Protein AF-A0AAW9SLU9-F1 (afdb_monomer_lite)

Radius of gyration: 18.3 Å; chains: 1; bounding box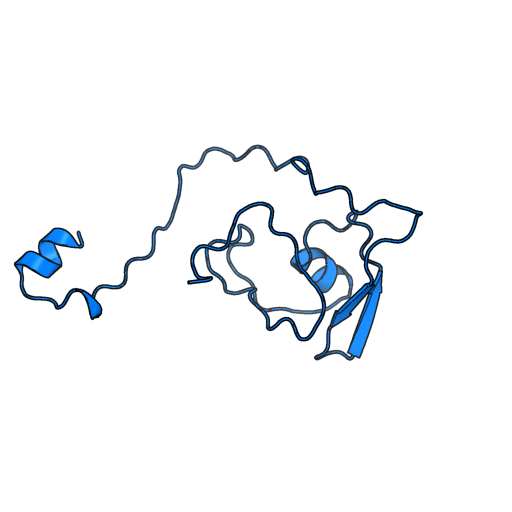: 46×33×44 Å

InterPro domains:
  IPR001041 2Fe-2S ferredoxin-type iron-sulfur binding domain [PF00111] (55-101)
  IPR001041 2Fe-2S ferredoxin-type iron-sulfur binding domain [cd00207] (47-107)
  IPR006058 2Fe-2S ferredoxin, iron-sulphur binding site [PS00197] (80-88)
  IPR012675 Beta-grasp domain superfamily [G3DSA:3.10.20.30] (38-107)
  IPR036010 2Fe-2S ferredoxin-like superfamily [SSF54292] (11-102)

Structure (mmCIF, N/CA/C/O backbone):
data_AF-A0AAW9SLU9-F1
#
_entry.id   AF-A0AAW9SLU9-F1
#
loop_
_atom_site.group_PDB
_atom_site.id
_atom_site.type_symbol
_atom_site.label_atom_id
_atom_site.label_alt_id
_atom_site.label_comp_id
_atom_site.label_asym_id
_atom_site.label_entity_id
_atom_site.label_seq_id
_atom_site.pdbx_PDB_ins_code
_atom_site.Cartn_x
_atom_site.Cartn_y
_atom_site.Cartn_z
_atom_site.occupancy
_atom_site.B_iso_or_equiv
_atom_site.auth_seq_id
_atom_site.auth_comp_id
_atom_site.auth_asym_id
_atom_site.auth_atom_id
_atom_site.pdbx_PDB_model_num
ATOM 1 N N . MET A 1 1 ? 20.055 -0.012 -23.595 1.00 79.44 1 MET A N 1
ATOM 2 C CA . MET A 1 1 ? 20.740 -1.255 -23.170 1.00 79.44 1 MET A CA 1
ATOM 3 C C . MET A 1 1 ? 20.053 -2.510 -23.708 1.00 79.44 1 MET A C 1
ATOM 5 O O . MET A 1 1 ? 20.736 -3.318 -24.318 1.00 79.44 1 MET A O 1
ATOM 9 N N . ARG A 1 2 ? 18.721 -2.636 -23.607 1.00 92.12 2 ARG A N 1
ATOM 10 C CA . ARG A 1 2 ? 17.924 -3.726 -24.212 1.00 92.12 2 ARG A CA 1
ATOM 11 C C . ARG A 1 2 ? 18.309 -4.091 -25.653 1.00 92.12 2 ARG A C 1
ATOM 13 O O . ARG A 1 2 ? 18.618 -5.241 -25.923 1.00 92.12 2 ARG A O 1
ATOM 20 N N . ALA A 1 3 ? 18.374 -3.108 -26.556 1.00 92.19 3 ALA A N 1
ATOM 21 C CA . ALA A 1 3 ? 18.742 -3.343 -27.958 1.00 92.19 3 ALA A CA 1
ATOM 22 C C . ALA A 1 3 ? 20.130 -3.999 -28.131 1.00 92.19 3 ALA A C 1
ATOM 24 O O . ALA A 1 3 ? 20.334 -4.795 -29.045 1.00 92.19 3 ALA A O 1
ATOM 25 N N . VAL A 1 4 ? 21.072 -3.708 -27.227 1.00 95.12 4 VAL A N 1
ATOM 26 C CA . VAL A 1 4 ? 22.411 -4.316 -27.230 1.00 95.12 4 VAL A CA 1
ATOM 27 C C . VAL A 1 4 ? 22.338 -5.775 -26.771 1.00 95.12 4 VAL A C 1
ATOM 29 O O . VAL A 1 4 ? 22.945 -6.626 -27.407 1.00 95.12 4 VAL A O 1
ATOM 32 N N . LEU A 1 5 ? 21.549 -6.085 -25.735 1.00 95.44 5 LEU A N 1
ATOM 33 C CA . LEU A 1 5 ? 21.334 -7.462 -25.262 1.0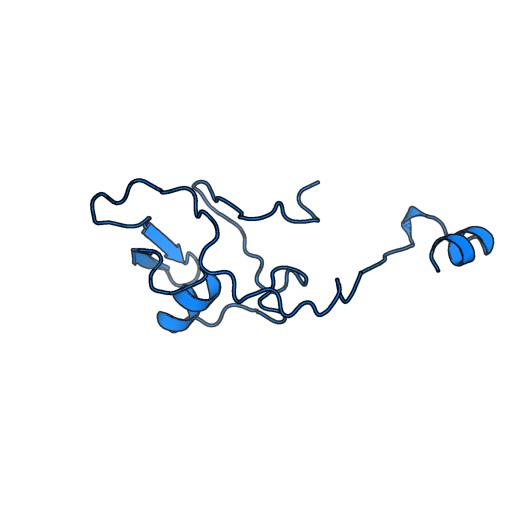0 95.44 5 LEU A CA 1
ATOM 34 C C . LEU A 1 5 ? 20.677 -8.344 -26.334 1.00 95.44 5 LEU A C 1
ATOM 36 O O . LEU A 1 5 ? 21.140 -9.456 -26.572 1.00 95.44 5 LEU A O 1
ATOM 40 N N . VAL A 1 6 ? 19.677 -7.816 -27.048 1.00 96.00 6 VAL A N 1
ATOM 41 C CA . VAL A 1 6 ? 19.058 -8.511 -28.193 1.00 96.00 6 VAL A CA 1
ATOM 42 C C . VAL A 1 6 ? 20.087 -8.772 -29.294 1.00 96.00 6 VAL A C 1
ATOM 44 O O . VAL A 1 6 ? 20.161 -9.874 -29.830 1.00 96.00 6 VAL A O 1
ATOM 47 N N . SER A 1 7 ? 20.934 -7.785 -29.598 1.00 95.69 7 SER A N 1
ATOM 48 C CA . SER A 1 7 ? 21.989 -7.923 -30.615 1.00 95.69 7 SER A CA 1
ATOM 49 C C . SER A 1 7 ? 23.059 -8.957 -30.234 1.00 95.69 7 SER A C 1
ATOM 51 O O . SER A 1 7 ? 23.732 -9.494 -31.110 1.00 95.69 7 SER A O 1
ATOM 53 N N . LEU A 1 8 ? 23.207 -9.252 -28.940 1.00 95.94 8 LEU A N 1
ATOM 54 C CA . LEU A 1 8 ? 24.091 -10.288 -28.401 1.00 95.94 8 LEU A CA 1
ATOM 55 C C . LEU A 1 8 ? 23.410 -11.665 -28.280 1.00 95.94 8 LEU A C 1
ATOM 57 O O . LEU A 1 8 ? 24.048 -12.614 -27.831 1.00 95.94 8 LEU A O 1
ATOM 61 N N . GLY A 1 9 ? 22.145 -11.791 -28.696 1.00 96.19 9 GLY A N 1
ATOM 62 C CA . GLY A 1 9 ? 21.411 -13.058 -28.730 1.00 96.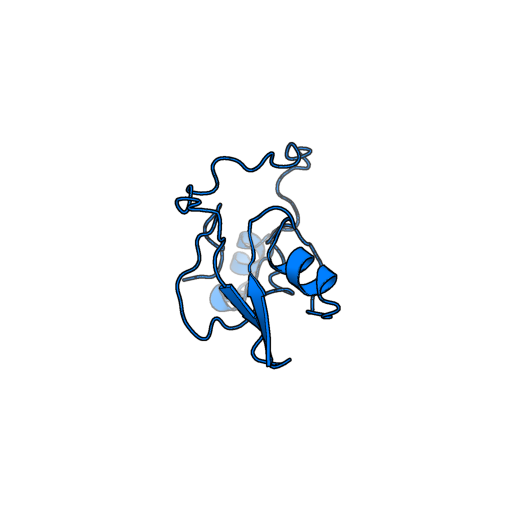19 9 GLY A CA 1
ATOM 63 C C . GLY A 1 9 ? 20.605 -13.386 -27.472 1.00 96.19 9 GLY A C 1
ATOM 64 O O . GLY A 1 9 ? 20.102 -14.502 -27.376 1.00 96.19 9 GLY A O 1
ATOM 65 N N . VAL A 1 10 ? 20.452 -12.454 -26.523 1.00 96.19 10 VAL A N 1
ATOM 66 C CA . VAL A 1 10 ? 19.546 -12.649 -25.378 1.00 96.19 10 VAL A CA 1
ATOM 67 C C . VAL A 1 10 ? 18.095 -12.616 -25.885 1.00 96.19 10 VAL A C 1
ATOM 69 O O . VAL A 1 10 ? 17.721 -11.632 -26.535 1.00 96.19 10 VAL A O 1
ATOM 72 N N . PRO A 1 11 ? 17.272 -13.650 -25.620 1.00 95.50 11 PRO A N 1
ATOM 73 C CA . PRO A 1 11 ? 15.870 -13.660 -26.016 1.00 95.50 11 PRO A CA 1
ATOM 74 C C . PRO A 1 11 ? 15.114 -12.489 -25.398 1.00 95.50 11 PRO A C 1
ATOM 76 O O . PRO A 1 11 ? 15.265 -12.185 -24.218 1.00 95.50 11 PRO A O 1
ATOM 79 N N . ASP A 1 12 ? 14.253 -11.858 -26.191 1.00 89.75 12 ASP A N 1
ATOM 80 C CA . ASP A 1 12 ? 13.472 -10.689 -25.780 1.00 89.75 12 ASP A CA 1
ATOM 81 C C . ASP A 1 12 ? 12.636 -10.942 -24.512 1.00 89.75 12 ASP A C 1
ATOM 83 O O . ASP A 1 12 ? 12.574 -10.095 -23.625 1.00 89.75 12 ASP A O 1
ATOM 87 N N . SER A 1 13 ? 12.090 -12.157 -24.401 1.00 92.50 13 SER A N 1
ATOM 88 C CA . SER A 1 13 ? 11.306 -12.648 -23.263 1.00 92.50 13 SER A CA 1
ATOM 89 C C . SER A 1 13 ? 12.098 -12.817 -21.966 1.00 92.50 13 SER A C 1
ATOM 91 O O . SER A 1 13 ? 11.497 -13.025 -20.919 1.00 92.50 13 SER A O 1
ATOM 93 N N . GLU A 1 14 ? 13.430 -12.790 -22.027 1.00 93.00 14 GLU A N 1
ATOM 94 C CA . GLU A 1 14 ? 14.307 -12.891 -20.856 1.00 93.00 14 GLU A CA 1
ATOM 95 C C . GLU A 1 14 ? 14.884 -11.527 -20.442 1.00 93.00 14 GLU A C 1
ATOM 97 O O . GLU A 1 14 ? 15.602 -11.434 -19.445 1.00 93.00 14 GLU A O 1
ATOM 102 N N . ILE A 1 15 ? 14.581 -10.449 -21.180 1.00 93.25 15 ILE A N 1
ATOM 103 C CA . ILE A 1 15 ? 15.074 -9.104 -20.871 1.00 93.25 15 ILE A CA 1
ATOM 104 C C . ILE A 1 15 ? 14.038 -8.343 -20.045 1.00 93.25 15 ILE A C 1
ATOM 106 O O . ILE A 1 15 ? 13.150 -7.682 -20.584 1.00 93.25 15 ILE A O 1
ATOM 110 N N . GLN A 1 16 ? 14.236 -8.355 -18.730 1.00 88.56 16 GLN A N 1
ATOM 111 C CA . GLN A 1 16 ? 13.488 -7.515 -17.798 1.00 88.56 16 GLN A CA 1
ATOM 112 C C . GLN A 1 16 ? 14.161 -6.144 -17.672 1.00 88.56 16 GLN A C 1
ATOM 114 O O . GLN A 1 16 ? 15.388 -6.045 -17.590 1.00 88.56 16 GLN A O 1
ATOM 119 N N . GLN A 1 17 ? 13.368 -5.075 -17.667 1.00 84.56 17 GLN A N 1
ATOM 120 C CA . GLN A 1 17 ? 13.870 -3.717 -17.495 1.00 84.56 17 GLN A CA 1
ATOM 121 C C . GLN A 1 17 ? 12.965 -2.962 -16.531 1.00 84.56 17 GLN A C 1
ATOM 123 O O . GLN A 1 17 ? 11.772 -2.830 -16.776 1.00 84.56 17 GLN A O 1
ATOM 128 N N . GLU A 1 18 ? 13.565 -2.411 -15.487 1.00 75.25 18 GLU A N 1
ATOM 129 C CA . GLU A 1 18 ? 12.911 -1.474 -14.583 1.00 75.25 18 GLU A CA 1
ATOM 130 C C . GLU A 1 18 ? 13.500 -0.080 -14.807 1.00 75.25 18 GLU A C 1
ATOM 132 O O . GLU A 1 18 ? 14.709 0.084 -15.008 1.00 75.25 18 GLU A O 1
ATOM 137 N N . SER A 1 19 ? 12.634 0.929 -14.811 1.00 74.38 19 SER A N 1
ATOM 138 C CA . SER A 1 19 ? 13.028 2.329 -14.948 1.00 74.38 19 SER A CA 1
ATOM 139 C C . SER A 1 19 ? 13.034 2.975 -13.569 1.00 74.38 19 SER A C 1
ATOM 141 O O . SER A 1 19 ? 11.983 3.275 -13.011 1.00 74.38 19 SER A O 1
ATOM 143 N N . PHE A 1 20 ? 14.222 3.217 -13.022 1.00 66.56 20 PHE A N 1
ATOM 144 C CA . PHE A 1 20 ? 14.380 3.963 -11.777 1.00 66.56 20 PHE A CA 1
ATOM 145 C C . PHE A 1 20 ? 14.544 5.448 -12.108 1.00 66.56 20 PHE A C 1
ATOM 147 O O . PHE A 1 20 ? 15.622 5.889 -12.502 1.00 66.56 20 PHE A O 1
ATOM 154 N N . GLY A 1 21 ? 13.454 6.205 -11.975 1.00 55.16 21 GLY A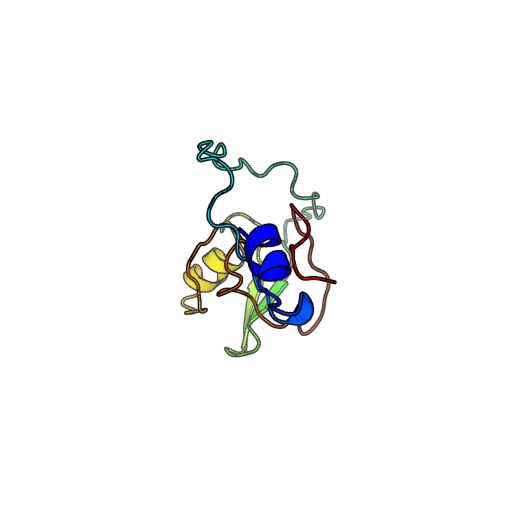 N 1
ATOM 155 C CA . GLY A 1 21 ? 13.440 7.657 -12.145 1.00 55.16 21 GLY A CA 1
ATOM 156 C C . GLY A 1 21 ? 12.877 8.127 -13.488 1.00 55.16 21 GLY A C 1
ATOM 157 O O . GLY A 1 21 ? 13.585 8.207 -14.490 1.00 55.16 21 GLY A O 1
ATOM 158 N N . GLY A 1 22 ? 11.613 8.557 -13.471 1.00 53.59 22 GLY A N 1
ATOM 159 C CA . GLY A 1 22 ? 11.250 9.782 -14.185 1.00 53.59 22 GLY A CA 1
ATOM 160 C C . GLY A 1 22 ? 11.953 10.954 -13.497 1.00 53.59 22 GLY A C 1
ATOM 161 O O . GLY A 1 22 ? 12.300 10.836 -12.323 1.00 53.59 22 GLY A O 1
ATOM 162 N N . ALA A 1 23 ? 12.249 12.032 -14.228 1.00 46.75 23 ALA A N 1
ATOM 163 C CA . ALA A 1 23 ? 12.993 13.174 -13.700 1.00 46.75 23 ALA A CA 1
ATOM 164 C C . ALA A 1 23 ? 12.556 13.524 -12.269 1.00 46.75 23 ALA A C 1
ATOM 166 O O . ALA A 1 23 ? 11.358 13.569 -11.990 1.00 46.75 23 ALA A O 1
ATOM 167 N N . LEU A 1 24 ? 13.528 13.846 -11.410 1.00 46.22 24 LEU A N 1
ATOM 168 C CA . LEU A 1 24 ? 13.315 14.699 -10.245 1.00 46.22 24 LEU A CA 1
ATOM 169 C C . LEU A 1 24 ? 12.844 16.079 -10.744 1.00 46.22 24 LEU A C 1
ATOM 171 O O . LEU A 1 24 ? 13.527 17.085 -10.589 1.00 46.22 24 LEU A O 1
ATOM 175 N N . ALA A 1 25 ? 11.678 16.156 -11.380 1.00 45.03 25 ALA A N 1
ATOM 176 C CA . ALA A 1 25 ? 10.787 17.193 -10.949 1.00 45.03 25 ALA A CA 1
ATOM 177 C C . ALA A 1 25 ? 10.567 16.855 -9.478 1.00 45.03 25 ALA A C 1
ATOM 179 O O . ALA A 1 25 ? 10.199 15.727 -9.144 1.00 45.03 25 ALA A O 1
ATOM 180 N N . GLU A 1 26 ? 10.832 17.804 -8.591 1.00 45.59 26 GLU A N 1
ATOM 181 C CA . GLU A 1 26 ? 9.966 17.923 -7.434 1.00 45.59 26 GLU A CA 1
ATOM 182 C C . GLU A 1 26 ? 8.560 17.897 -8.034 1.00 45.59 26 GLU A C 1
ATOM 184 O O . GLU A 1 26 ? 8.093 18.905 -8.567 1.00 45.59 26 GLU A O 1
ATOM 189 N N . ALA A 1 27 ? 7.943 16.711 -8.118 1.00 39.75 27 ALA A N 1
ATOM 190 C CA . ALA A 1 27 ? 6.534 16.633 -8.402 1.00 39.75 27 ALA A CA 1
ATOM 191 C C . ALA A 1 27 ? 5.974 17.554 -7.326 1.00 39.75 27 ALA A C 1
ATOM 193 O O . ALA A 1 27 ? 6.285 17.321 -6.146 1.00 39.75 27 ALA A O 1
ATOM 194 N N . PRO A 1 28 ? 5.306 18.669 -7.690 1.00 34.56 28 PRO A N 1
ATOM 195 C CA . PRO A 1 28 ? 4.659 19.474 -6.674 1.00 34.56 28 PRO A CA 1
ATOM 196 C C . PRO A 1 28 ? 3.910 18.455 -5.843 1.00 34.56 28 PRO A C 1
ATOM 198 O O . PRO A 1 28 ? 3.208 17.638 -6.449 1.00 34.56 28 PRO A O 1
ATOM 201 N N . ARG A 1 29 ? 4.181 18.406 -4.520 1.00 46.22 29 ARG A N 1
ATOM 202 C CA . ARG A 1 29 ? 3.410 17.592 -3.570 1.00 46.22 29 ARG A CA 1
ATOM 203 C C . ARG A 1 29 ? 2.009 17.653 -4.123 1.00 46.22 29 ARG A C 1
ATOM 205 O O . ARG A 1 29 ? 1.509 18.775 -4.196 1.00 46.22 29 ARG A O 1
ATOM 212 N N . GLN A 1 30 ? 1.497 16.540 -4.652 1.00 45.12 30 GLN A N 1
ATOM 213 C CA . GLN A 1 30 ? 0.252 16.593 -5.394 1.00 45.12 30 GLN A CA 1
ATOM 214 C C . GLN A 1 30 ? -0.775 17.066 -4.373 1.00 45.12 30 GLN A C 1
ATOM 216 O O . GLN A 1 30 ? -1.250 16.296 -3.541 1.00 45.12 30 GLN A O 1
ATOM 221 N N . GLU A 1 31 ? -1.055 18.369 -4.372 1.00 44.34 31 GLU A N 1
ATOM 222 C CA . GLU A 1 31 ? -2.299 18.883 -3.857 1.00 44.34 31 GLU A CA 1
ATOM 223 C C . GLU A 1 31 ? -3.326 18.090 -4.639 1.00 44.34 31 GLU A C 1
ATOM 225 O O . GLU A 1 31 ? -3.211 18.079 -5.867 1.00 44.34 31 GLU A O 1
ATOM 230 N N . PRO A 1 32 ? -4.195 17.326 -3.956 1.00 42.75 32 PRO A N 1
ATOM 231 C CA . PRO A 1 32 ? -4.909 16.198 -4.532 1.00 42.75 32 PRO A CA 1
ATOM 232 C C . PRO A 1 32 ? -5.539 16.629 -5.851 1.00 42.75 32 PRO A C 1
ATOM 234 O O . PRO A 1 32 ? -6.568 17.307 -5.872 1.00 42.75 32 PRO A O 1
ATOM 237 N N . ALA A 1 33 ? -4.860 16.296 -6.950 1.00 37.97 33 ALA A N 1
ATOM 238 C CA . ALA A 1 33 ? -5.206 16.775 -8.268 1.00 37.97 33 ALA A CA 1
ATOM 239 C C . ALA A 1 33 ? -6.434 15.980 -8.664 1.00 37.97 33 ALA A C 1
ATOM 241 O O . ALA A 1 33 ? -6.331 14.822 -9.052 1.00 37.97 33 ALA A O 1
ATOM 242 N N . GLY A 1 34 ? -7.598 16.587 -8.432 1.00 41.66 34 GLY A N 1
ATOM 243 C CA . GLY A 1 34 ? -8.891 16.039 -8.797 1.00 41.66 34 GLY A CA 1
ATOM 244 C C . GLY A 1 34 ? -9.036 14.572 -8.420 1.00 41.66 34 GLY A C 1
ATOM 245 O O . GLY A 1 34 ? -9.277 13.746 -9.297 1.00 41.66 34 GLY A O 1
ATOM 246 N N . ARG A 1 35 ? -8.946 14.240 -7.121 1.00 46.16 35 ARG A N 1
ATOM 247 C CA . ARG A 1 35 ? -9.601 13.015 -6.641 1.00 46.16 35 ARG A CA 1
ATOM 248 C C . ARG A 1 35 ? -11.019 13.065 -7.220 1.00 46.16 35 ARG A C 1
ATOM 250 O O . ARG A 1 35 ? -11.682 14.080 -6.979 1.00 46.16 35 ARG A O 1
ATOM 257 N N . PRO A 1 36 ? -11.488 12.071 -7.999 1.00 38.84 36 PRO A N 1
ATOM 258 C CA . PRO A 1 36 ? -12.885 12.053 -8.391 1.00 38.84 36 PRO A CA 1
ATOM 259 C C . PRO A 1 36 ? -13.672 12.197 -7.097 1.00 38.84 36 PRO A C 1
ATOM 261 O O . PRO A 1 36 ? -13.461 11.429 -6.154 1.00 38.84 36 PRO A O 1
ATOM 264 N N . ALA A 1 37 ? -14.455 13.271 -7.012 1.00 42.62 37 ALA A N 1
ATOM 265 C CA . ALA A 1 37 ? -15.256 13.556 -5.845 1.00 42.62 37 ALA A CA 1
ATOM 266 C C . ALA A 1 37 ? -16.256 12.408 -5.724 1.00 42.62 37 ALA A C 1
ATOM 268 O O . ALA A 1 37 ? -17.322 12.422 -6.335 1.00 42.62 37 ALA A O 1
ATOM 269 N N . VAL A 1 38 ? -15.890 11.378 -4.962 1.00 45.00 38 VAL A N 1
ATOM 270 C CA . VAL A 1 38 ? -16.875 10.524 -4.324 1.00 45.00 38 VAL A CA 1
ATOM 271 C C . VAL A 1 38 ? -17.706 11.495 -3.502 1.00 45.00 38 VAL A C 1
ATOM 273 O O . VAL A 1 38 ? -17.164 12.201 -2.655 1.00 45.00 38 VAL A O 1
ATOM 276 N N . ALA A 1 39 ? -18.965 11.675 -3.894 1.00 41.59 39 ALA A N 1
ATOM 277 C CA . ALA A 1 39 ? -19.836 12.686 -3.323 1.00 41.59 39 ALA A CA 1
ATOM 278 C C . ALA A 1 39 ? -19.834 12.543 -1.794 1.00 41.59 39 ALA A C 1
ATOM 280 O O . ALA A 1 39 ? -20.334 11.555 -1.258 1.00 41.59 39 ALA A O 1
ATOM 281 N N . SER A 1 40 ? -19.211 13.500 -1.107 1.00 44.81 40 SER A N 1
ATOM 282 C CA . SER A 1 40 ? -19.107 13.494 0.346 1.00 44.81 40 SER A CA 1
ATOM 283 C C . SER A 1 40 ? -20.429 13.951 0.946 1.00 44.81 40 SER A C 1
ATOM 285 O O . SER A 1 40 ? -20.595 15.120 1.284 1.00 44.81 40 SER A O 1
ATOM 287 N N . ASP A 1 41 ? -21.349 13.012 1.137 1.00 46.59 41 ASP A N 1
ATOM 288 C CA . ASP A 1 41 ? -22.373 13.119 2.179 1.00 46.59 41 ASP A CA 1
ATOM 289 C C . ASP A 1 41 ? -21.725 12.745 3.526 1.00 46.59 41 ASP A C 1
ATOM 291 O O . ASP A 1 41 ? -22.000 11.703 4.103 1.00 46.59 41 ASP A O 1
ATOM 295 N N . GLY A 1 42 ? -20.721 13.518 3.960 1.00 54.53 42 GLY A N 1
ATOM 296 C CA . GLY A 1 42 ? -20.077 13.419 5.283 1.00 54.53 42 GLY A CA 1
ATOM 297 C C . GLY A 1 42 ? -19.370 12.105 5.676 1.00 54.53 42 GLY A C 1
ATOM 298 O O . GLY A 1 42 ? -18.644 12.101 6.665 1.00 54.53 42 GLY A O 1
ATOM 299 N N . ALA A 1 43 ? -19.525 11.011 4.932 1.00 71.88 43 ALA A N 1
ATOM 300 C CA . ALA A 1 43 ? -18.968 9.699 5.235 1.00 71.88 43 ALA A CA 1
ATOM 301 C C . ALA A 1 43 ? -18.151 9.196 4.037 1.00 71.88 43 ALA A C 1
ATOM 303 O O . ALA A 1 43 ? -18.695 8.903 2.974 1.00 71.88 43 ALA A O 1
ATOM 304 N N . GLY A 1 44 ? -16.827 9.123 4.195 1.00 82.06 44 GLY A N 1
ATOM 305 C CA . GLY A 1 44 ? -15.949 8.508 3.198 1.00 82.06 44 GLY A CA 1
ATOM 306 C C . GLY A 1 44 ? -16.210 7.004 3.021 1.00 82.06 44 GLY A C 1
ATOM 307 O O . GLY A 1 44 ? -16.969 6.407 3.788 1.00 82.06 44 GLY A O 1
ATOM 308 N N . PRO A 1 45 ? -15.589 6.351 2.023 1.00 91.44 45 PRO A N 1
ATOM 309 C CA . PRO A 1 45 ? -15.694 4.906 1.859 1.00 91.44 45 PRO A CA 1
ATOM 310 C C . PRO A 1 45 ? -15.186 4.146 3.089 1.00 91.44 45 PRO A C 1
ATOM 312 O O . PRO A 1 45 ? -14.196 4.518 3.723 1.00 91.44 45 PRO A O 1
ATOM 315 N N . VAL A 1 46 ? -15.844 3.028 3.382 1.00 94.06 46 VAL A N 1
ATOM 316 C CA . VAL A 1 46 ? -15.400 2.076 4.400 1.00 94.06 46 VAL A CA 1
ATOM 317 C C . VAL A 1 46 ? -14.289 1.201 3.822 1.00 94.06 46 VAL A C 1
ATOM 319 O O . VAL A 1 46 ? -14.447 0.595 2.760 1.00 94.06 46 VAL A O 1
ATOM 322 N N . VAL A 1 47 ? -13.163 1.123 4.528 1.00 95.12 47 VAL A N 1
ATOM 323 C CA . VAL A 1 47 ? -11.998 0.316 4.158 1.00 95.12 47 VAL A CA 1
ATOM 324 C C . VAL A 1 47 ? -11.808 -0.777 5.202 1.00 95.12 47 VAL A C 1
ATOM 326 O O . VAL A 1 47 ? -11.621 -0.493 6.385 1.00 95.12 47 VAL A O 1
ATOM 329 N N . ARG A 1 48 ? -11.826 -2.038 4.753 1.00 96.56 48 ARG A N 1
ATOM 330 C CA . ARG A 1 48 ? -11.619 -3.210 5.610 1.00 96.56 48 ARG A CA 1
ATOM 331 C C . ARG A 1 48 ? -10.277 -3.882 5.339 1.00 96.56 48 ARG A C 1
ATOM 333 O O . ARG A 1 48 ? -10.030 -4.394 4.245 1.00 96.56 48 ARG A O 1
ATOM 340 N N . PHE A 1 49 ? -9.442 -3.966 6.367 1.00 95.88 49 PHE A N 1
ATOM 341 C CA . PHE A 1 49 ? -8.156 -4.654 6.347 1.00 95.88 49 PHE A CA 1
ATOM 342 C C . PHE A 1 49 ? -8.337 -6.128 6.721 1.00 95.88 49 PHE A C 1
ATOM 344 O O . PHE A 1 49 ? -8.264 -6.522 7.880 1.00 95.88 49 PHE A O 1
ATOM 351 N N . ALA A 1 50 ? -8.557 -6.976 5.716 1.00 95.62 50 ALA A N 1
ATOM 352 C CA . ALA A 1 50 ? -8.984 -8.365 5.920 1.00 95.62 50 ALA A CA 1
ATOM 353 C C . ALA A 1 50 ? -8.037 -9.248 6.762 1.00 95.62 50 ALA A C 1
ATOM 355 O O . ALA A 1 50 ? -8.488 -10.228 7.340 1.00 95.62 50 ALA A O 1
ATOM 356 N N . ARG A 1 51 ? -6.733 -8.940 6.826 1.00 93.19 51 ARG A N 1
ATOM 357 C CA . ARG A 1 51 ? -5.774 -9.717 7.639 1.00 93.19 51 ARG A CA 1
ATOM 358 C C . ARG A 1 51 ? -5.861 -9.404 9.134 1.00 93.19 51 ARG A C 1
ATOM 360 O O . ARG A 1 51 ? -5.530 -10.268 9.935 1.00 93.19 51 ARG A O 1
ATOM 367 N N . SER A 1 52 ? -6.252 -8.181 9.486 1.00 93.56 52 SER A N 1
ATOM 368 C CA . SER A 1 52 ? -6.387 -7.714 10.870 1.00 93.56 52 SER A CA 1
ATOM 369 C C . SER A 1 52 ? -7.839 -7.664 11.346 1.00 93.56 52 SER A C 1
ATOM 371 O O . SER A 1 52 ? -8.066 -7.409 12.522 1.00 93.56 52 SER A O 1
ATOM 373 N N . ASP A 1 53 ? -8.799 -7.902 10.446 1.00 93.88 53 ASP A N 1
ATOM 374 C CA . ASP A 1 53 ? -10.244 -7.788 10.688 1.00 93.88 53 ASP A CA 1
ATOM 375 C C . ASP A 1 53 ? -10.672 -6.401 11.206 1.00 93.88 53 ASP A C 1
ATOM 377 O O . ASP A 1 53 ? -11.654 -6.250 11.924 1.00 93.88 53 ASP A O 1
ATOM 381 N N . LEU A 1 54 ? -9.915 -5.364 10.831 1.00 93.44 54 LEU A N 1
ATOM 382 C CA . LEU A 1 54 ? -10.215 -3.982 11.192 1.00 93.44 54 LEU A CA 1
ATOM 383 C C . LEU A 1 54 ? -10.933 -3.260 10.055 1.00 93.44 54 LEU A C 1
ATOM 385 O O . LEU A 1 54 ? -10.578 -3.412 8.882 1.00 93.44 54 LEU A O 1
ATOM 389 N N . GLU A 1 55 ? -11.907 -2.433 10.415 1.00 95.00 55 GLU A N 1
ATOM 390 C CA . GLU A 1 55 ? -12.722 -1.661 9.486 1.00 95.00 55 GLU A CA 1
ATOM 391 C C . GLU A 1 55 ? -12.818 -0.209 9.952 1.00 95.00 55 GLU A C 1
ATOM 393 O O . GLU A 1 55 ? -13.134 0.064 11.109 1.00 95.00 55 GLU A O 1
ATOM 398 N N . PHE A 1 56 ? -12.528 0.719 9.042 1.00 93.25 56 PHE A N 1
ATOM 399 C CA . PHE A 1 56 ? -12.518 2.148 9.331 1.00 93.25 56 PHE A CA 1
ATOM 400 C C . PHE A 1 56 ? -13.046 2.952 8.143 1.00 93.25 56 PHE A C 1
ATOM 402 O O . PHE A 1 56 ? -12.895 2.558 6.985 1.00 93.25 56 PHE A O 1
ATOM 409 N N . THR A 1 57 ? -13.622 4.117 8.424 1.00 93.88 57 THR A N 1
ATOM 410 C CA . THR A 1 57 ? -14.038 5.081 7.400 1.00 93.88 57 THR A CA 1
ATOM 411 C C . THR A 1 57 ? -12.834 5.901 6.946 1.00 93.88 57 THR A C 1
ATOM 413 O O . THR A 1 57 ? -12.183 6.543 7.768 1.00 93.88 57 THR A O 1
ATOM 416 N N . TRP A 1 58 ? -12.550 5.913 5.642 1.00 92.12 58 TRP A N 1
ATOM 417 C CA . TRP A 1 58 ? -11.497 6.739 5.052 1.00 92.12 58 TRP A CA 1
ATOM 418 C C . TRP A 1 58 ? -12.110 7.952 4.351 1.00 92.12 58 TRP A C 1
ATOM 420 O O . TRP A 1 58 ? -12.596 7.865 3.227 1.00 92.12 58 TRP A O 1
ATOM 430 N N . ASP A 1 59 ? -12.081 9.101 5.018 1.00 87.94 59 ASP A N 1
ATOM 431 C CA . ASP A 1 59 ? -12.625 10.377 4.529 1.00 87.94 59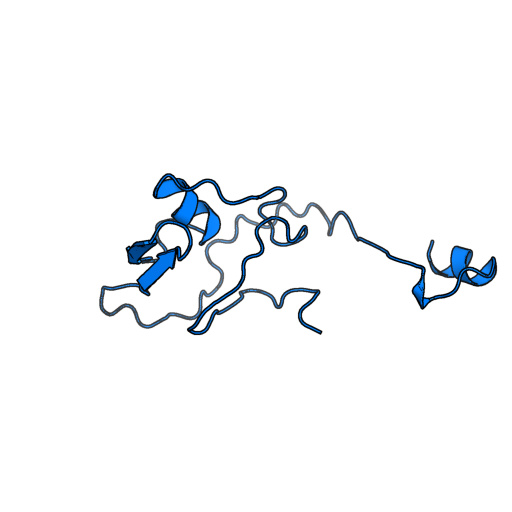 ASP A CA 1
ATOM 432 C C . ASP A 1 59 ? -11.692 11.119 3.551 1.00 87.94 59 ASP A C 1
ATOM 434 O O . ASP A 1 59 ? -12.088 12.103 2.931 1.00 87.94 59 ASP A O 1
ATOM 438 N N . GLY A 1 60 ? -10.459 10.633 3.378 1.00 83.00 60 GLY A N 1
ATOM 439 C CA . GLY A 1 60 ? -9.428 11.277 2.568 1.00 83.00 60 GLY A CA 1
ATOM 440 C C . GLY A 1 60 ? -8.521 12.261 3.293 1.00 83.00 60 GLY A C 1
ATOM 441 O O . GLY A 1 60 ? -7.549 12.708 2.692 1.00 83.00 60 GLY A O 1
ATOM 442 N N . SER A 1 61 ? -8.780 12.559 4.564 1.00 84.62 61 SER A N 1
ATOM 443 C CA . SER A 1 61 ? -7.946 13.443 5.385 1.00 84.62 61 SER A CA 1
ATOM 444 C C . SER A 1 61 ? -6.617 12.787 5.772 1.00 84.62 61 SER A C 1
ATOM 446 O O . SER A 1 61 ? -5.638 13.474 6.046 1.00 84.62 61 SER A O 1
ATOM 448 N N . SER A 1 62 ? -6.562 11.451 5.785 1.00 80.44 62 SER A N 1
ATOM 449 C CA . SER A 1 62 ? -5.392 10.662 6.205 1.00 80.44 62 SER A CA 1
ATOM 450 C C . SER A 1 62 ? -4.361 10.391 5.099 1.00 80.44 62 SER A C 1
ATOM 452 O O . SER A 1 62 ? -3.554 9.480 5.248 1.00 80.44 62 SER A O 1
ATOM 454 N N . GLY A 1 63 ? -4.396 11.131 3.988 1.00 88.38 63 GLY A N 1
ATOM 455 C CA . GLY A 1 63 ? -3.504 10.881 2.852 1.00 88.38 63 GLY A CA 1
ATOM 456 C C . GLY A 1 63 ? -3.862 9.592 2.110 1.00 88.38 63 GLY A C 1
ATOM 457 O O . GLY A 1 63 ? -5.040 9.287 1.920 1.00 88.38 63 GLY A O 1
ATOM 458 N N . THR A 1 64 ? -2.852 8.850 1.665 1.00 92.56 64 THR A N 1
ATOM 459 C CA . THR A 1 64 ? -2.985 7.595 0.907 1.00 92.56 64 THR A CA 1
ATOM 460 C C . THR A 1 64 ? -3.578 6.452 1.745 1.00 92.56 64 THR A C 1
ATOM 462 O O . THR A 1 64 ? -3.561 6.475 2.974 1.00 92.56 64 THR A O 1
ATOM 465 N N . LEU A 1 65 ? -4.063 5.385 1.093 1.00 93.50 65 LEU A N 1
ATOM 466 C CA . LEU A 1 65 ? -4.519 4.171 1.796 1.00 93.50 65 LEU A CA 1
ATOM 467 C C . LEU A 1 65 ? -3.399 3.481 2.597 1.00 93.50 65 LEU A C 1
ATOM 469 O O . LEU A 1 65 ? -3.687 2.816 3.592 1.00 93.50 65 LEU A O 1
ATOM 473 N N . LEU A 1 66 ? -2.141 3.641 2.172 1.00 94.69 66 LEU A N 1
ATOM 474 C CA . LEU A 1 66 ? -0.970 3.158 2.903 1.00 94.69 66 LEU A CA 1
ATOM 475 C C . LEU A 1 66 ? -0.814 3.916 4.227 1.00 94.69 66 LEU A C 1
ATOM 477 O O . LEU A 1 66 ? -0.792 3.291 5.283 1.00 94.69 66 LEU A O 1
ATOM 481 N N . GLU A 1 67 ? -0.788 5.249 4.174 1.00 94.25 67 GLU A N 1
ATOM 482 C CA . GLU A 1 67 ? -0.680 6.105 5.365 1.00 94.25 67 GLU A CA 1
ATOM 483 C C . GLU A 1 67 ? -1.874 5.922 6.304 1.00 94.25 67 GLU A C 1
ATOM 485 O O . GLU A 1 67 ? -1.712 5.859 7.522 1.00 94.25 67 GLU A O 1
ATOM 490 N N . PHE A 1 68 ? -3.075 5.756 5.747 1.00 94.75 68 PHE A N 1
ATOM 491 C CA . PHE A 1 68 ? -4.264 5.435 6.524 1.00 94.75 68 PHE A CA 1
ATOM 492 C C . PHE A 1 68 ? -4.111 4.115 7.290 1.00 94.75 68 PHE A C 1
ATOM 494 O O . PHE A 1 68 ? -4.447 4.062 8.468 1.00 94.75 68 PHE A O 1
ATOM 501 N N . ALA A 1 69 ? -3.569 3.064 6.667 1.00 94.44 69 ALA A N 1
ATOM 502 C CA . ALA A 1 69 ? -3.311 1.793 7.345 1.00 94.44 69 ALA A CA 1
ATOM 503 C C . ALA A 1 69 ? -2.285 1.944 8.482 1.00 94.44 69 ALA A C 1
ATOM 505 O O . ALA A 1 69 ? -2.509 1.441 9.585 1.00 94.44 69 ALA A O 1
ATOM 506 N N . GLU A 1 70 ? -1.187 2.665 8.231 1.00 94.94 70 GLU A N 1
ATOM 507 C CA . GLU A 1 70 ? -0.155 2.960 9.235 1.00 94.94 70 GLU A CA 1
ATOM 508 C C . GLU A 1 70 ? -0.734 3.736 10.429 1.00 94.94 70 GLU A C 1
ATOM 510 O O . GLU A 1 70 ? -0.447 3.407 11.580 1.00 94.94 70 GLU A O 1
ATOM 515 N N . ALA A 1 71 ? -1.616 4.710 10.177 1.00 94.00 71 ALA A N 1
ATOM 516 C CA . ALA A 1 71 ? -2.285 5.495 11.216 1.00 94.00 71 ALA A CA 1
ATOM 517 C C . ALA A 1 71 ? -3.202 4.652 12.122 1.00 94.00 71 ALA A C 1
ATOM 519 O O . ALA A 1 71 ? -3.408 5.007 13.281 1.00 94.00 71 ALA A O 1
ATOM 520 N N . GLN A 1 72 ? -3.712 3.520 11.625 1.00 94.06 72 GLN A N 1
ATOM 521 C CA . GLN A 1 72 ? -4.470 2.540 12.417 1.00 94.06 72 GLN A CA 1
ATOM 522 C C . GLN A 1 72 ? -3.569 1.503 13.113 1.00 94.06 72 GLN A C 1
ATOM 524 O O . GLN A 1 72 ? -4.062 0.532 13.685 1.00 94.06 72 GLN A O 1
ATOM 529 N N . GLY A 1 73 ? -2.245 1.686 13.065 1.00 94.75 73 GLY A N 1
ATOM 530 C CA . GLY A 1 73 ? -1.263 0.808 13.702 1.00 94.75 73 GLY A CA 1
ATOM 531 C C . GLY A 1 73 ? -0.932 -0.456 12.907 1.00 94.75 73 GLY A C 1
ATOM 532 O O . GLY A 1 73 ? -0.361 -1.392 13.467 1.00 94.75 73 GLY A O 1
ATOM 533 N N . LEU A 1 74 ? -1.287 -0.519 11.621 1.00 95.31 74 LEU A N 1
ATOM 534 C CA . LEU A 1 74 ? -0.919 -1.636 10.751 1.00 95.31 74 LEU A CA 1
ATOM 535 C C . LEU A 1 74 ? 0.488 -1.445 10.174 1.00 95.31 74 LEU A C 1
ATOM 537 O O . LEU A 1 74 ? 0.968 -0.327 10.011 1.00 95.31 74 LEU A O 1
ATOM 541 N N . SER A 1 75 ? 1.143 -2.553 9.821 1.00 95.88 75 SER A N 1
ATOM 542 C CA . SER A 1 75 ? 2.488 -2.557 9.225 1.00 95.88 75 SER A CA 1
ATOM 543 C C . SER A 1 75 ? 2.485 -3.250 7.855 1.00 95.88 75 SER A C 1
ATOM 545 O O . SER A 1 75 ? 2.984 -4.370 7.730 1.00 95.88 75 SER A O 1
ATOM 547 N N . PRO A 1 76 ? 1.853 -2.654 6.826 1.00 94.50 76 PRO A N 1
ATOM 548 C CA . PRO A 1 76 ? 1.949 -3.159 5.459 1.00 94.50 76 PRO A CA 1
ATOM 549 C C . PRO A 1 76 ? 3.393 -3.066 4.944 1.00 94.50 76 PRO A C 1
ATOM 551 O O . PRO A 1 76 ? 4.149 -2.183 5.339 1.00 94.50 76 PRO A O 1
ATOM 554 N N . ASN A 1 77 ? 3.771 -3.957 4.029 1.00 95.12 77 ASN A N 1
ATOM 555 C CA . ASN A 1 77 ? 5.060 -3.855 3.345 1.00 95.12 77 ASN A CA 1
ATOM 556 C C . ASN A 1 77 ? 5.059 -2.598 2.459 1.00 95.12 77 ASN A C 1
ATOM 558 O O . ASN A 1 77 ? 4.083 -2.359 1.755 1.00 95.12 77 ASN A O 1
ATOM 562 N N . PHE A 1 78 ? 6.128 -1.803 2.461 1.00 94.88 78 PHE A N 1
ATOM 563 C CA . PHE A 1 78 ? 6.277 -0.649 1.570 1.00 94.88 78 PHE A CA 1
ATOM 564 C C . PHE A 1 78 ? 7.757 -0.312 1.360 1.00 94.88 78 PHE A C 1
ATOM 566 O O . PHE A 1 78 ? 8.580 -0.652 2.201 1.00 94.88 78 PHE A O 1
ATOM 573 N N . GLU A 1 79 ? 8.065 0.385 0.261 1.00 91.25 79 GLU A N 1
ATOM 574 C CA . GLU A 1 79 ? 9.404 0.929 -0.032 1.00 91.25 79 GLU A CA 1
ATOM 575 C C . GLU A 1 79 ? 9.290 2.365 -0.592 1.00 91.25 79 GLU A C 1
ATOM 577 O O . GLU A 1 79 ? 9.512 3.327 0.135 1.00 91.25 79 GLU A O 1
ATOM 582 N N . CYS A 1 80 ? 8.872 2.540 -1.857 1.00 90.19 80 CYS A N 1
ATOM 583 C CA . CYS A 1 80 ? 9.016 3.828 -2.564 1.00 90.19 80 CYS A CA 1
ATOM 584 C C . CYS A 1 80 ? 7.976 4.922 -2.252 1.00 90.19 80 CYS A C 1
ATOM 586 O O . CYS A 1 80 ? 8.252 6.077 -2.529 1.00 90.19 80 CYS A O 1
ATOM 588 N N . ARG A 1 81 ? 6.782 4.574 -1.743 1.00 90.81 81 ARG A N 1
ATOM 589 C CA . ARG A 1 81 ? 5.609 5.466 -1.529 1.00 90.81 81 ARG A CA 1
ATOM 590 C C . ARG A 1 81 ? 5.056 6.241 -2.747 1.00 90.81 81 ARG A C 1
ATOM 592 O O . ARG A 1 81 ? 3.926 6.701 -2.665 1.00 90.81 81 ARG A O 1
ATOM 599 N N . ASP A 1 82 ? 5.748 6.260 -3.881 1.00 86.31 82 ASP A N 1
ATOM 600 C CA . ASP A 1 82 ? 5.342 6.953 -5.119 1.00 86.31 82 ASP A CA 1
ATOM 601 C C . ASP A 1 82 ? 4.731 6.028 -6.193 1.00 86.31 82 ASP A C 1
ATOM 603 O O . ASP A 1 82 ? 4.649 6.371 -7.366 1.00 86.31 82 ASP A O 1
ATOM 607 N N . GLY A 1 83 ? 4.307 4.817 -5.818 1.00 84.56 83 GLY A N 1
ATOM 608 C CA . GLY A 1 83 ? 3.574 3.920 -6.727 1.00 84.56 83 GLY A CA 1
ATOM 609 C C . GLY A 1 83 ? 4.412 3.210 -7.801 1.00 84.56 83 GLY A C 1
ATOM 610 O O . GLY A 1 83 ? 3.836 2.556 -8.662 1.00 84.56 83 GLY A O 1
ATOM 611 N N . ILE A 1 84 ? 5.747 3.276 -7.736 1.00 82.56 84 ILE A N 1
ATOM 612 C CA . ILE A 1 84 ? 6.646 2.721 -8.770 1.00 82.56 84 ILE A CA 1
ATOM 613 C C . ILE A 1 84 ? 7.100 1.284 -8.460 1.00 82.56 84 ILE A C 1
ATOM 615 O O . ILE A 1 84 ? 7.162 0.451 -9.351 1.00 82.56 84 ILE A O 1
ATOM 619 N N . CYS A 1 85 ? 7.428 0.970 -7.200 1.00 87.12 85 CYS A N 1
ATOM 620 C CA . CYS A 1 85 ? 8.049 -0.323 -6.849 1.00 87.12 85 CYS A CA 1
ATOM 621 C C . CYS A 1 85 ? 7.066 -1.485 -6.624 1.00 87.12 85 CYS A C 1
ATOM 623 O O . CYS A 1 85 ? 7.487 -2.626 -6.476 1.00 87.12 85 CYS A O 1
ATOM 625 N N . GLY A 1 86 ? 5.768 -1.207 -6.465 1.00 87.25 86 GLY A N 1
ATOM 626 C CA . GLY A 1 86 ? 4.764 -2.238 -6.176 1.00 87.25 86 GLY A CA 1
ATOM 627 C C . GLY A 1 86 ? 4.866 -2.941 -4.809 1.00 87.25 86 GLY A C 1
ATOM 628 O O . GLY A 1 86 ? 3.978 -3.723 -4.485 1.00 87.25 86 GLY A O 1
ATOM 629 N N . THR A 1 87 ? 5.860 -2.657 -3.954 1.00 92.12 87 THR A N 1
ATOM 630 C CA . THR A 1 87 ? 6.032 -3.341 -2.649 1.00 92.12 87 THR A CA 1
ATOM 631 C C . THR A 1 87 ? 4.804 -3.241 -1.737 1.00 92.12 87 THR A C 1
ATOM 633 O O . THR A 1 87 ? 4.521 -4.169 -0.978 1.00 92.12 87 THR A O 1
ATOM 636 N N . CYS A 1 88 ? 4.049 -2.141 -1.826 1.00 92.56 88 CYS A N 1
ATOM 637 C CA . CYS A 1 88 ? 2.807 -1.937 -1.073 1.00 92.56 88 CYS A CA 1
ATOM 638 C C . CYS A 1 88 ? 1.549 -2.525 -1.727 1.00 92.56 88 CYS A C 1
ATOM 640 O O . CYS A 1 88 ? 0.449 -2.356 -1.194 1.00 92.56 88 CYS A O 1
ATOM 642 N N . ALA A 1 89 ? 1.676 -3.229 -2.855 1.00 91.75 89 ALA A N 1
ATOM 643 C CA . ALA A 1 89 ? 0.548 -3.866 -3.514 1.00 91.75 89 ALA A CA 1
ATOM 644 C C . ALA A 1 89 ? -0.113 -4.914 -2.607 1.00 91.75 89 ALA A C 1
ATOM 646 O O . ALA A 1 89 ? 0.535 -5.696 -1.905 1.00 91.75 89 ALA A O 1
ATOM 647 N N . CYS A 1 90 ? -1.443 -4.956 -2.647 1.00 92.00 90 CYS A N 1
ATOM 648 C CA . CYS A 1 90 ? -2.233 -5.932 -1.915 1.00 92.00 90 CYS A CA 1
ATOM 649 C C . CYS A 1 90 ? -3.419 -6.413 -2.751 1.00 92.00 90 CYS A C 1
ATOM 651 O O . CYS A 1 90 ? -3.868 -5.759 -3.692 1.00 92.00 90 CYS A O 1
ATOM 653 N N . ARG A 1 91 ? -3.942 -7.591 -2.408 1.00 93.38 91 ARG A N 1
ATOM 654 C CA . ARG A 1 91 ? -5.094 -8.157 -3.107 1.00 93.38 91 ARG A CA 1
ATOM 655 C C . ARG A 1 91 ? -6.378 -7.452 -2.669 1.00 93.38 91 ARG A C 1
ATOM 657 O O . ARG A 1 91 ? -6.790 -7.592 -1.519 1.00 93.38 91 ARG A O 1
ATOM 664 N N . LYS A 1 92 ? -7.064 -6.795 -3.608 1.00 94.06 92 LYS A N 1
ATOM 665 C CA . LYS A 1 92 ? -8.443 -6.327 -3.418 1.00 94.06 92 LYS A CA 1
ATOM 666 C C . LYS A 1 92 ? -9.391 -7.529 -3.373 1.00 94.06 92 LYS A C 1
ATOM 668 O O . LYS A 1 92 ? -9.479 -8.283 -4.340 1.00 94.06 92 LYS A O 1
ATOM 673 N N . LEU A 1 93 ? -10.097 -7.712 -2.258 1.00 95.50 93 LEU A N 1
ATOM 674 C CA . LEU A 1 93 ? -11.068 -8.806 -2.112 1.00 95.50 93 LEU A CA 1
ATOM 675 C C . LEU A 1 93 ? -12.449 -8.461 -2.687 1.00 95.50 93 LEU A C 1
ATOM 677 O O . LEU A 1 93 ? -13.147 -9.354 -3.153 1.00 95.50 93 LEU A O 1
ATOM 681 N N . SER A 1 94 ? -12.849 -7.189 -2.639 1.00 94.38 94 SER A N 1
ATOM 682 C CA . SER A 1 94 ? -14.136 -6.692 -3.140 1.00 94.38 94 SER A CA 1
ATOM 683 C C . SER A 1 94 ? -14.087 -5.171 -3.347 1.00 94.38 94 SER A C 1
ATOM 685 O O . SER A 1 94 ? -13.134 -4.524 -2.911 1.00 94.38 94 SER A O 1
ATOM 687 N N . GLY A 1 95 ? -15.112 -4.611 -3.992 1.00 93.62 95 GLY A N 1
ATOM 688 C CA . GLY A 1 95 ? -15.270 -3.176 -4.241 1.00 93.62 95 GLY A CA 1
ATOM 689 C C . GLY A 1 95 ? -14.566 -2.688 -5.505 1.00 93.62 95 GLY A C 1
ATOM 690 O O . GLY A 1 95 ? -14.052 -3.482 -6.294 1.00 93.62 95 GLY A O 1
ATOM 691 N N . GLU A 1 96 ? -14.529 -1.375 -5.693 1.00 90.62 96 GLU A N 1
ATOM 692 C CA . GLU A 1 96 ? -13.850 -0.693 -6.798 1.00 90.62 96 GLU A CA 1
ATOM 693 C C . GLU A 1 96 ? -12.808 0.283 -6.245 1.00 90.62 96 GLU A C 1
ATOM 695 O O . GLU A 1 96 ? -12.937 0.768 -5.121 1.00 90.62 96 GLU A O 1
ATOM 700 N N . VAL A 1 97 ? -11.744 0.518 -7.011 1.00 90.00 97 VAL A N 1
ATOM 701 C CA . VAL A 1 97 ? -10.678 1.462 -6.660 1.00 90.00 97 VAL A CA 1
ATOM 702 C C . VAL A 1 97 ? -10.503 2.441 -7.807 1.00 90.00 97 VAL A C 1
ATOM 704 O O . VAL A 1 97 ? -10.576 2.049 -8.969 1.00 90.00 97 VAL A O 1
ATOM 707 N N . ALA A 1 98 ? -10.265 3.701 -7.465 1.00 86.56 98 ALA A N 1
ATOM 708 C CA . ALA A 1 98 ? -9.899 4.731 -8.421 1.00 86.56 98 ALA A CA 1
ATOM 709 C C . ALA A 1 98 ? -8.406 5.023 -8.273 1.00 86.56 98 ALA A C 1
ATOM 711 O O . ALA A 1 98 ? -7.930 5.262 -7.161 1.00 86.56 98 ALA A O 1
ATOM 712 N N . TYR A 1 99 ? -7.691 5.007 -9.391 1.00 84.88 99 TYR A N 1
ATOM 713 C CA . TYR A 1 99 ? -6.300 5.431 -9.463 1.00 84.88 99 TYR A CA 1
ATOM 714 C C . TYR A 1 99 ? -6.224 6.836 -10.062 1.00 84.88 99 TYR A C 1
ATOM 716 O O . TYR A 1 99 ? -7.023 7.177 -10.933 1.00 84.88 99 TYR A O 1
ATOM 724 N N . ALA A 1 100 ? -5.274 7.645 -9.588 1.00 80.56 100 ALA A N 1
ATOM 725 C CA . ALA A 1 100 ? -4.949 8.918 -10.233 1.00 80.56 100 ALA A CA 1
ATOM 726 C C . ALA A 1 100 ? -4.244 8.684 -11.580 1.00 80.56 100 ALA A C 1
ATOM 728 O O . ALA A 1 100 ? -4.508 9.387 -12.550 1.00 80.56 100 ALA A O 1
ATOM 729 N N . GLU A 1 101 ? -3.397 7.654 -11.634 1.00 79.88 101 GLU A N 1
ATOM 730 C CA . GLU A 1 101 ? -2.670 7.207 -12.818 1.00 79.88 101 GLU A CA 1
ATOM 731 C C . GLU A 1 101 ? -2.753 5.680 -12.894 1.00 79.88 101 GLU A C 1
ATOM 733 O O . GLU A 1 101 ? -2.640 4.997 -11.872 1.00 79.88 101 GLU A O 1
ATOM 738 N N . GLU A 1 102 ? -2.991 5.137 -14.088 1.00 80.06 102 GLU A N 1
ATOM 739 C CA . GLU A 1 102 ? -3.098 3.691 -14.278 1.00 80.06 102 GLU A CA 1
ATOM 740 C C . GLU A 1 102 ? -1.782 2.982 -13.896 1.00 80.06 102 GLU A C 1
ATOM 742 O O . GLU A 1 102 ? -0.711 3.380 -14.361 1.00 80.06 102 GLU A O 1
ATOM 747 N N . PRO A 1 103 ? -1.838 1.931 -13.055 1.00 74.44 103 PRO A N 1
ATOM 748 C CA . PRO A 1 103 ? -0.669 1.128 -12.719 1.00 74.44 103 PRO A CA 1
ATOM 749 C C . PRO A 1 103 ? -0.027 0.510 -13.963 1.00 74.44 103 PRO A C 1
ATOM 751 O O . PRO A 1 103 ? -0.724 -0.036 -14.819 1.00 74.44 103 PRO A O 1
ATOM 754 N N . LEU A 1 104 ? 1.306 0.529 -14.012 1.00 69.81 104 LEU A N 1
ATOM 755 C CA . LEU A 1 104 ? 2.097 0.087 -15.167 1.00 69.81 104 LEU A CA 1
ATOM 756 C C . LEU A 1 104 ? 1.946 -1.415 -15.494 1.00 69.81 104 LEU A C 1
ATOM 758 O O . LEU A 1 104 ? 2.215 -1.812 -16.624 1.00 69.81 104 LEU A O 1
ATOM 762 N N . ASP A 1 105 ? 1.457 -2.224 -14.546 1.00 62.84 105 ASP A N 1
ATOM 763 C CA . ASP A 1 105 ? 1.433 -3.694 -14.625 1.00 62.84 105 ASP A CA 1
ATOM 764 C C . ASP A 1 105 ? 0.021 -4.316 -14.511 1.00 62.84 105 ASP A C 1
ATOM 766 O O . ASP A 1 105 ? -0.137 -5.433 -14.020 1.00 62.84 105 ASP A O 1
ATOM 770 N N . LEU A 1 106 ? -1.041 -3.613 -14.933 1.00 51.66 106 LEU A N 1
ATOM 771 C CA . LEU A 1 106 ? -2.402 -4.187 -15.013 1.00 51.66 106 LEU A CA 1
ATOM 772 C C . LEU A 1 106 ? -2.729 -4.881 -16.358 1.00 51.66 106 LEU A C 1
ATOM 774 O O . LEU A 1 106 ? -3.901 -5.165 -16.615 1.00 51.66 106 LEU A O 1
ATOM 778 N N . ALA A 1 107 ? -1.723 -5.178 -17.191 1.00 40.78 107 ALA A N 1
ATOM 779 C CA . ALA A 1 107 ? -1.866 -5.897 -18.466 1.00 40.78 107 ALA A CA 1
ATOM 780 C C . ALA A 1 107 ? -1.374 -7.351 -18.387 1.00 40.78 107 ALA A C 1
ATOM 782 O O . ALA A 1 107 ? -0.260 -7.574 -17.865 1.00 40.78 107 ALA A O 1
#

Sequence (107 aa):
MRAVLVSLGVPDSEIQQESFGGALAEAPRQEPAGRPAVASDGAGPVVRFARSDLEFTWDGSSGTLLEFAEAQGLSPNFECRDGICGTCACRKLSGEVAYAEEPLDLA

Foldseek 3Di:
DLVVCVVVPNDNVPDDDADDDDDPPPPPPCPPPCPPCPPPPPWADWDADVVVRDIDTCPCPQPDPVSVCVVVVDDAFDDDVPLRPCRRDDDDPDDDDDDPDDRPPPD

Secondary structure (DSSP, 8-state):
-HHHHHHTT--GGG-------S------------------SS-PPEEEETTTTEEEE--STT-SHHHHHHHTT-----S-SSSSS-TT-----SS----SS--TT--

Organism: NCBI:txid4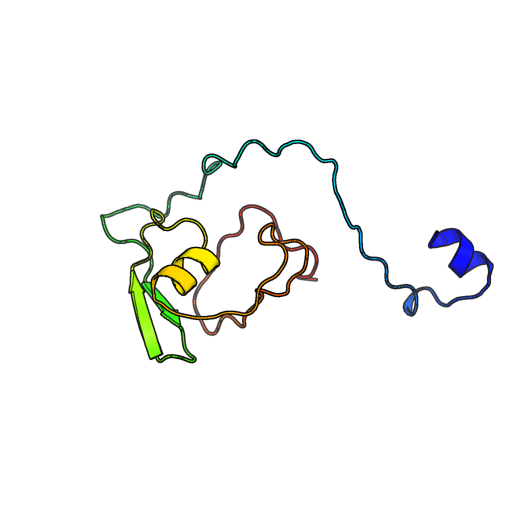22297

pLDDT: mean 79.6, std 19.91, range [34.56, 96.56]